Protein AF-A0A2R6F5G8-F1 (afdb_monomer_lite)

Foldseek 3Di:
DDDDDDDDDDDDDDDDADDPVVLVVVQVVQVVDPHDDDPRPGD

Secondary structure (DSSP, 8-state):
--------------PPPPPHHHHHHHHHHHHHTT--PPPSTT-

Sequence (43 aa):
MDVDISAGRVAGRTQAPPSKSYTHRAILAAGYGEGATVHSPLV

pLDDT: mean 94.45, std 5.56, range [68.75, 98.25]

Structure (mmCIF, N/CA/C/O backbone):
data_AF-A0A2R6F5G8-F1
#
_entry.id   AF-A0A2R6F5G8-F1
#
loop_
_atom_site.group_PDB
_atom_site.id
_atom_site.type_symbol
_atom_site.label_atom_id
_atom_site.label_alt_id
_atom_site.label_comp_id
_atom_site.label_asym_id
_atom_site.label_entity_id
_atom_site.label_seq_id
_atom_site.pdbx_PDB_ins_code
_atom_site.Cartn_x
_atom_site.Cartn_y
_atom_site.Cartn_z
_atom_site.occupancy
_atom_site.B_iso_or_equiv
_atom_site.auth_seq_id
_atom_site.auth_comp_id
_atom_site.auth_asym_id
_atom_site.auth_atom_id
_atom_site.pdbx_PDB_model_num
ATOM 1 N N . MET A 1 1 ? 17.393 -14.318 -6.043 1.00 78.19 1 MET A N 1
ATOM 2 C CA . MET A 1 1 ? 16.411 -14.065 -7.115 1.00 78.19 1 MET A CA 1
ATOM 3 C C . MET A 1 1 ? 17.211 -13.451 -8.228 1.00 78.19 1 MET A C 1
ATOM 5 O O . MET A 1 1 ? 17.788 -12.399 -7.987 1.00 78.19 1 MET A O 1
ATOM 9 N N . ASP A 1 2 ? 17.266 -14.125 -9.370 1.00 92.69 2 ASP A N 1
ATOM 10 C CA . ASP A 1 2 ? 18.052 -13.680 -10.516 1.00 92.69 2 ASP A CA 1
ATOM 11 C C . ASP A 1 2 ? 17.096 -13.190 -11.598 1.00 92.69 2 ASP A C 1
ATOM 13 O O . ASP A 1 2 ? 16.040 -13.785 -11.828 1.00 92.69 2 ASP A O 1
ATOM 17 N N . VAL A 1 3 ? 17.430 -12.045 -12.184 1.00 93.56 3 VAL A N 1
ATOM 18 C CA . VAL A 1 3 ? 16.621 -11.359 -13.190 1.00 93.56 3 VAL A CA 1
ATOM 19 C C . VAL A 1 3 ? 17.553 -10.934 -14.315 1.00 93.56 3 VAL A C 1
ATOM 21 O O . VAL A 1 3 ? 18.467 -10.142 -14.092 1.00 93.56 3 VAL A O 1
ATOM 24 N N . ASP A 1 4 ? 17.284 -11.433 -15.518 1.00 95.88 4 ASP A N 1
ATOM 25 C CA . ASP A 1 4 ? 17.939 -10.986 -16.744 1.00 95.88 4 ASP A CA 1
ATOM 26 C C . ASP A 1 4 ? 17.175 -9.801 -17.345 1.00 95.88 4 ASP A C 1
ATOM 28 O O . ASP A 1 4 ? 15.959 -9.859 -17.548 1.00 95.88 4 ASP A O 1
ATOM 32 N N . ILE A 1 5 ? 17.889 -8.712 -17.638 1.00 94.88 5 ILE A N 1
ATOM 33 C CA . ILE A 1 5 ? 17.319 -7.484 -18.205 1.00 94.88 5 ILE A CA 1
ATOM 34 C C . ILE A 1 5 ? 17.986 -7.189 -19.547 1.00 94.88 5 ILE A C 1
ATOM 36 O O . ILE A 1 5 ? 19.203 -7.035 -19.628 1.00 94.88 5 ILE A O 1
ATOM 40 N N . SER A 1 6 ? 17.177 -7.031 -20.595 1.00 96.44 6 SER A N 1
ATOM 41 C CA . SER A 1 6 ? 17.600 -6.527 -21.906 1.00 96.44 6 SER A CA 1
ATOM 42 C C . SER A 1 6 ? 17.029 -5.132 -22.173 1.00 96.44 6 SER A C 1
ATOM 44 O O . SER A 1 6 ? 15.96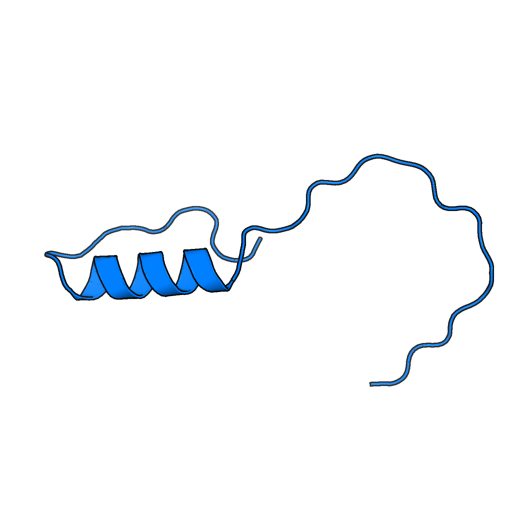2 -4.780 -21.671 1.00 96.44 6 SER A O 1
ATOM 46 N N . ALA A 1 7 ? 17.703 -4.336 -23.007 1.00 96.56 7 ALA A N 1
ATOM 47 C CA . ALA A 1 7 ? 17.223 -3.005 -23.372 1.00 96.56 7 ALA A CA 1
ATOM 48 C C . ALA A 1 7 ? 15.880 -3.060 -24.130 1.00 96.56 7 ALA A C 1
ATOM 50 O O . ALA A 1 7 ? 15.691 -3.872 -25.034 1.00 96.56 7 ALA A O 1
ATOM 51 N N . GLY A 1 8 ? 14.967 -2.148 -23.795 1.00 94.56 8 GLY A N 1
ATOM 52 C CA . GLY A 1 8 ? 13.663 -2.003 -24.442 1.00 94.56 8 GLY A CA 1
ATOM 53 C C . GLY A 1 8 ? 13.088 -0.603 -24.228 1.00 94.56 8 GLY A C 1
ATOM 54 O O . GLY A 1 8 ? 13.518 0.124 -23.3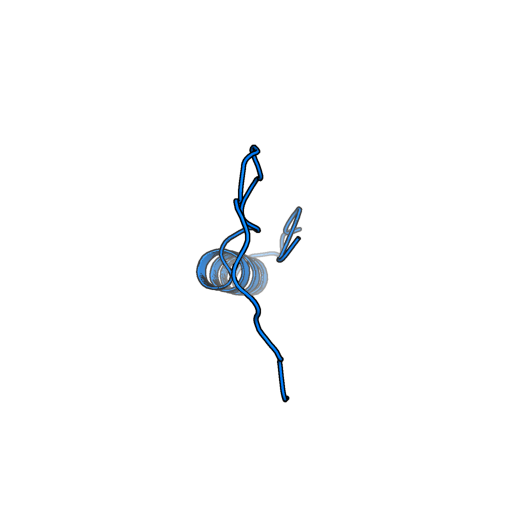32 1.00 94.56 8 GLY A O 1
ATOM 55 N N . ARG A 1 9 ? 12.122 -0.197 -25.062 1.00 96.62 9 ARG A N 1
ATOM 56 C CA . ARG A 1 9 ? 11.374 1.056 -24.855 1.00 96.62 9 ARG A CA 1
ATOM 57 C C . ARG A 1 9 ? 10.168 0.779 -23.963 1.00 96.62 9 ARG A C 1
ATOM 59 O O . ARG A 1 9 ? 9.420 -0.156 -24.229 1.00 96.62 9 ARG A O 1
ATOM 66 N N . VAL A 1 10 ? 9.961 1.613 -22.947 1.00 95.31 10 VAL A N 1
ATOM 67 C CA . VAL A 1 10 ? 8.820 1.517 -22.027 1.00 95.31 10 VAL A CA 1
ATOM 68 C C . VAL A 1 10 ? 7.912 2.724 -22.238 1.00 95.31 10 VAL A C 1
ATOM 70 O O . VAL A 1 10 ? 8.366 3.864 -22.167 1.00 95.31 10 VAL A O 1
ATOM 73 N N . ALA A 1 11 ? 6.633 2.470 -22.505 1.00 97.06 11 ALA A N 1
ATOM 74 C CA . ALA A 1 11 ? 5.597 3.487 -22.639 1.00 97.06 11 ALA A CA 1
ATOM 75 C C . ALA A 1 11 ? 4.280 2.961 -22.056 1.00 97.06 11 ALA A C 1
ATOM 77 O O . ALA A 1 11 ? 4.000 1.766 -22.128 1.00 97.06 11 ALA A O 1
ATOM 78 N N . GLY A 1 12 ? 3.472 3.850 -21.483 1.00 96.88 12 GLY A N 1
ATOM 79 C CA . GLY A 1 12 ? 2.188 3.503 -20.880 1.00 96.88 12 GLY A CA 1
ATOM 80 C C . GLY A 1 12 ? 1.926 4.281 -19.598 1.00 96.88 12 GLY A C 1
ATOM 81 O O . GLY A 1 12 ? 2.728 5.116 -19.177 1.00 96.88 12 GLY A O 1
ATOM 82 N N . ARG A 1 13 ? 0.784 3.999 -18.973 1.00 97.81 13 ARG A N 1
ATOM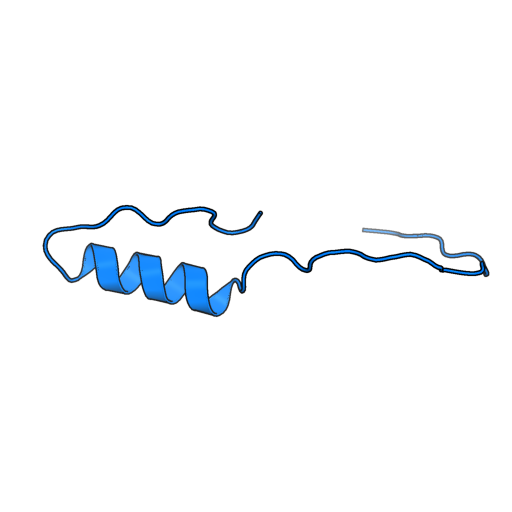 83 C CA . ARG A 1 13 ? 0.404 4.554 -17.675 1.00 97.81 13 ARG A CA 1
ATOM 84 C C . ARG A 1 13 ? 0.068 3.402 -16.742 1.00 97.81 13 ARG A C 1
ATOM 86 O O . ARG A 1 13 ? -0.653 2.490 -17.128 1.00 97.81 13 ARG A O 1
ATOM 93 N N . THR A 1 14 ? 0.583 3.463 -15.526 1.00 95.00 14 THR A N 1
ATOM 94 C CA . THR A 1 14 ? 0.281 2.497 -14.472 1.00 95.00 14 THR A CA 1
ATOM 95 C C . THR A 1 14 ? 0.044 3.231 -13.160 1.00 95.00 14 THR A C 1
ATOM 97 O O . THR A 1 14 ? 0.451 4.387 -13.008 1.00 95.00 14 THR A O 1
ATOM 100 N N . GLN A 1 15 ? -0.625 2.563 -12.230 1.00 93.75 15 GLN A N 1
ATOM 101 C CA . GLN A 1 15 ? -0.821 3.030 -10.868 1.00 93.75 15 GLN A CA 1
ATOM 102 C C . GLN A 1 15 ? 0.135 2.254 -9.963 1.00 93.75 15 GLN A C 1
ATOM 104 O O . GLN A 1 15 ? 0.182 1.028 -10.011 1.00 93.75 15 GLN A O 1
ATOM 109 N N . ALA A 1 16 ? 0.912 2.969 -9.150 1.00 92.62 16 ALA A N 1
ATOM 110 C CA . ALA A 1 16 ? 1.729 2.318 -8.136 1.00 92.62 16 ALA A CA 1
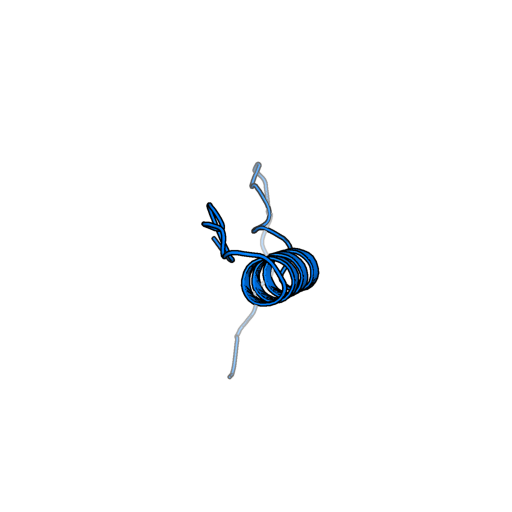ATOM 111 C C . ALA A 1 16 ? 0.825 1.709 -7.047 1.00 92.62 16 ALA A C 1
ATOM 113 O O . ALA A 1 16 ? -0.177 2.346 -6.692 1.00 92.62 16 ALA A O 1
ATOM 114 N N . PRO A 1 17 ? 1.196 0.547 -6.480 1.00 93.62 17 PRO A N 1
ATOM 115 C CA . PRO A 1 17 ? 0.497 -0.017 -5.333 1.00 93.62 17 PRO A CA 1
ATOM 116 C C . PRO A 1 17 ? 0.464 0.946 -4.130 1.00 93.62 17 PRO A C 1
ATOM 118 O O . PRO A 1 17 ? 1.360 1.791 -3.980 1.00 93.62 17 PRO A O 1
ATOM 121 N N . PRO A 1 18 ? -0.522 0.817 -3.225 1.00 94.69 18 PRO A N 1
ATOM 122 C CA . PRO A 1 18 ? -0.578 1.534 -1.964 1.00 94.69 18 PRO A 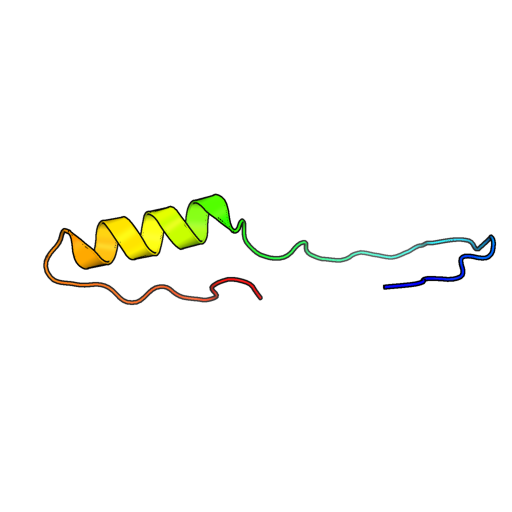CA 1
ATOM 123 C C . PRO A 1 18 ? 0.693 1.375 -1.128 1.00 94.69 18 PRO A C 1
ATOM 125 O O . PRO A 1 18 ? 1.363 0.342 -1.111 1.00 94.69 18 PRO A O 1
ATOM 128 N N . SER A 1 19 ? 1.015 2.423 -0.371 1.00 95.00 19 SER A N 1
ATOM 129 C CA . SER A 1 19 ? 2.227 2.455 0.443 1.00 95.00 19 SER A CA 1
ATOM 130 C C . SER A 1 19 ? 2.177 1.440 1.584 1.00 95.00 19 SER A C 1
ATOM 132 O O . SER A 1 19 ? 1.373 1.566 2.509 1.00 95.00 19 SER A O 1
ATOM 134 N N . LYS A 1 20 ? 3.160 0.535 1.612 1.00 95.44 20 LYS A N 1
ATOM 135 C CA . LYS A 1 20 ? 3.391 -0.401 2.722 1.00 95.44 20 LYS A CA 1
ATOM 136 C C . LYS A 1 20 ? 3.385 0.280 4.096 1.00 95.44 20 LYS A C 1
ATOM 138 O O . LYS A 1 20 ? 2.734 -0.191 5.022 1.00 95.44 20 LYS A O 1
ATOM 143 N N . SER A 1 21 ? 4.123 1.383 4.260 1.00 97.00 21 SER A N 1
ATOM 144 C CA . SER A 1 21 ? 4.253 2.055 5.564 1.00 97.00 21 SER A CA 1
ATOM 145 C C . SER A 1 21 ? 2.956 2.732 6.014 1.00 97.00 21 SER A C 1
ATOM 147 O O . SER A 1 21 ? 2.739 2.883 7.214 1.00 97.00 21 SER A O 1
ATOM 149 N N . TYR A 1 22 ? 2.095 3.159 5.086 1.00 95.94 22 TYR A N 1
ATOM 150 C CA . TYR A 1 22 ? 0.757 3.649 5.434 1.00 95.94 22 TYR A CA 1
ATOM 151 C C . TYR A 1 22 ? -0.195 2.499 5.757 1.00 95.94 22 TYR A C 1
ATOM 153 O O . TYR A 1 22 ? -0.898 2.587 6.759 1.00 95.94 22 TYR A O 1
ATOM 161 N N . THR A 1 23 ? -0.154 1.400 5.001 1.00 96.81 23 THR A N 1
ATOM 162 C CA . THR A 1 23 ? -0.932 0.194 5.311 1.00 96.81 23 THR A CA 1
ATOM 163 C C . THR A 1 23 ? -0.600 -0.353 6.700 1.00 96.81 23 THR A C 1
ATOM 165 O O . THR A 1 23 ? -1.507 -0.598 7.487 1.00 96.81 23 THR A O 1
ATOM 168 N N . HIS A 1 24 ? 0.682 -0.466 7.059 1.00 97.31 24 HIS A N 1
ATOM 169 C CA . HIS A 1 24 ? 1.078 -0.889 8.408 1.00 97.31 24 HIS A CA 1
ATOM 170 C C . HIS A 1 24 ? 0.564 0.053 9.494 1.00 97.31 24 HIS A C 1
ATOM 172 O O . HIS A 1 24 ? 0.032 -0.404 10.498 1.00 97.31 24 HIS A O 1
ATOM 178 N N . ARG A 1 25 ? 0.692 1.369 9.298 1.00 97.75 25 ARG A N 1
ATOM 179 C CA . ARG A 1 25 ? 0.184 2.339 10.276 1.00 97.75 25 ARG A CA 1
ATOM 180 C C . ARG A 1 25 ? -1.333 2.266 10.424 1.00 97.75 25 ARG A C 1
ATOM 182 O O . ARG A 1 25 ? -1.813 2.366 11.545 1.00 97.75 25 ARG A O 1
ATOM 189 N N . ALA A 1 26 ? -2.067 2.047 9.335 1.00 97.38 26 ALA A N 1
ATOM 190 C CA . ALA A 1 26 ? -3.513 1.857 9.382 1.00 97.38 26 ALA A CA 1
ATOM 191 C C . ALA A 1 26 ? -3.896 0.603 10.184 1.00 97.38 26 ALA A C 1
ATOM 193 O O . ALA A 1 26 ? -4.789 0.670 11.022 1.00 97.38 26 ALA A O 1
ATOM 194 N N . ILE A 1 27 ? -3.178 -0.509 9.988 1.00 97.00 27 ILE A N 1
ATOM 195 C CA . ILE A 1 27 ? -3.381 -1.748 10.756 1.00 97.00 27 ILE A CA 1
ATOM 196 C C . ILE A 1 27 ? -3.091 -1.526 12.246 1.00 97.00 27 ILE A C 1
ATOM 198 O O . ILE A 1 27 ? -3.888 -1.924 13.091 1.00 97.00 27 ILE A O 1
ATOM 202 N N . LEU A 1 28 ? -1.979 -0.861 12.577 1.00 98.19 28 LEU A N 1
ATOM 203 C CA . LEU A 1 28 ? -1.631 -0.564 13.970 1.00 98.19 28 LEU A CA 1
ATOM 204 C C . LEU A 1 28 ? -2.680 0.335 14.634 1.00 98.19 28 LEU A C 1
ATOM 206 O O . LEU A 1 28 ? -3.120 0.044 15.740 1.00 98.19 28 LEU A O 1
ATOM 210 N N . ALA A 1 29 ? -3.122 1.389 13.946 1.00 98.25 29 ALA A N 1
ATOM 211 C CA . ALA A 1 29 ? -4.162 2.278 14.455 1.00 98.25 29 ALA A CA 1
ATOM 212 C C . ALA A 1 29 ? -5.494 1.543 14.675 1.00 98.25 29 ALA A C 1
ATOM 214 O O . ALA A 1 29 ? -6.138 1.756 15.698 1.00 98.25 29 ALA A O 1
ATOM 215 N N . ALA A 1 30 ? -5.877 0.645 13.760 1.00 97.94 30 ALA A N 1
ATOM 216 C CA . ALA A 1 30 ? -7.073 -0.180 13.904 1.00 97.94 30 ALA A CA 1
ATOM 217 C C . ALA A 1 30 ? -7.004 -1.073 15.153 1.00 97.94 30 ALA A C 1
ATOM 219 O O . ALA A 1 30 ? -7.980 -1.156 15.890 1.00 97.94 30 ALA A O 1
ATOM 220 N N . GLY A 1 31 ? -5.850 -1.697 15.414 1.00 97.62 31 GLY A N 1
ATOM 221 C CA . GLY A 1 31 ? -5.647 -2.549 16.589 1.00 97.62 31 GLY A CA 1
ATOM 222 C C . GLY A 1 31 ? -5.551 -1.799 17.922 1.00 97.62 31 GLY A C 1
ATOM 223 O O . GLY A 1 31 ? -5.787 -2.403 18.962 1.00 97.62 31 GLY A O 1
ATOM 224 N N . TYR A 1 32 ? -5.205 -0.507 17.911 1.00 98.00 32 TYR A N 1
ATOM 225 C CA . TYR A 1 32 ? -5.179 0.328 19.121 1.00 98.00 32 TYR A CA 1
ATOM 226 C C . TYR A 1 32 ? -6.523 0.978 19.462 1.00 98.00 32 TYR A C 1
ATOM 228 O O . TYR A 1 32 ? -6.687 1.457 20.582 1.00 98.00 32 TYR A O 1
ATOM 236 N N . GLY A 1 33 ? -7.458 1.032 18.514 1.00 95.69 33 GLY A N 1
ATOM 237 C CA . GLY A 1 33 ? -8.833 1.462 18.758 1.00 95.69 33 GLY A CA 1
ATOM 238 C C . GLY A 1 33 ? -9.779 0.280 18.973 1.00 95.69 33 GLY A C 1
ATOM 239 O O . GLY A 1 33 ? -9.357 -0.842 19.227 1.00 95.69 33 GLY A O 1
ATOM 240 N N . GLU A 1 34 ? -11.072 0.515 18.764 1.00 97.00 34 GLU A N 1
ATOM 241 C CA . GLU A 1 34 ? -12.129 -0.513 18.815 1.00 97.00 34 GLU A CA 1
ATOM 242 C C . GLU A 1 34 ? -12.117 -1.477 17.602 1.00 97.00 34 GLU A C 1
ATOM 244 O O . GLU A 1 34 ? -13.074 -2.214 17.365 1.00 97.00 34 GLU A O 1
ATOM 249 N N . GLY A 1 35 ? -11.050 -1.472 16.796 1.00 96.50 35 GLY A N 1
ATOM 250 C CA . GLY A 1 35 ? -10.985 -2.165 15.511 1.00 96.50 35 GLY A CA 1
ATOM 251 C C . GLY A 1 35 ? -11.441 -1.306 14.324 1.00 96.50 35 GLY A C 1
ATOM 252 O O . GLY A 1 35 ? -12.235 -0.375 14.449 1.00 96.50 35 GLY A O 1
ATOM 253 N N . ALA A 1 36 ? -10.923 -1.624 13.134 1.00 97.50 36 ALA A N 1
ATOM 254 C CA . ALA A 1 36 ? -11.354 -1.043 11.861 1.00 97.50 36 ALA A CA 1
ATOM 255 C C . ALA A 1 36 ? -11.027 -1.981 10.686 1.00 97.50 36 ALA A C 1
ATOM 257 O O . ALA A 1 36 ? -10.128 -2.818 10.776 1.00 97.50 36 ALA A O 1
ATOM 258 N N . THR A 1 37 ? -11.720 -1.805 9.558 1.00 97.06 37 THR A N 1
ATOM 259 C CA . THR A 1 37 ? -11.393 -2.494 8.298 1.00 97.06 37 THR A CA 1
ATOM 260 C C . THR A 1 37 ? -10.470 -1.624 7.446 1.00 97.06 37 THR A C 1
ATOM 262 O O . THR A 1 37 ? -10.778 -0.465 7.177 1.00 97.06 37 THR A O 1
ATOM 265 N N . VAL A 1 38 ? -9.342 -2.181 6.993 1.00 95.19 38 VAL A N 1
ATOM 266 C CA . VAL A 1 38 ? -8.418 -1.513 6.061 1.00 95.19 38 VAL A CA 1
ATOM 267 C C . VAL A 1 38 ? -8.713 -1.986 4.640 1.00 95.19 38 VAL A C 1
ATOM 269 O O . VAL A 1 38 ? -8.555 -3.165 4.329 1.00 95.19 38 VAL A O 1
ATOM 272 N N . HIS A 1 39 ? -9.128 -1.067 3.770 1.00 94.44 39 HIS A N 1
ATOM 273 C CA . HIS A 1 39 ? -9.443 -1.370 2.374 1.00 94.44 39 HIS A CA 1
ATOM 274 C C . HIS A 1 39 ? -8.213 -1.246 1.472 1.00 94.44 39 HIS A C 1
ATOM 276 O O . HIS A 1 39 ? -7.373 -0.368 1.666 1.00 94.44 39 HIS A O 1
ATOM 282 N N . SER A 1 40 ? -8.132 -2.132 0.477 1.00 91.75 40 SER A N 1
ATOM 283 C CA . SER A 1 40 ? -7.065 -2.171 -0.532 1.00 91.75 40 SER A CA 1
ATOM 284 C C . SER A 1 40 ? -5.632 -2.131 0.037 1.00 91.75 40 SER A C 1
ATOM 286 O O . SER A 1 40 ? -4.821 -1.316 -0.407 1.00 91.75 40 SER A O 1
ATOM 288 N N . PRO A 1 41 ? -5.272 -2.969 1.030 1.00 91.38 41 PRO A N 1
ATOM 289 C CA . PRO A 1 41 ? -3.891 -3.047 1.487 1.00 91.38 41 PRO A CA 1
ATOM 290 C C . PRO A 1 41 ? -3.015 -3.751 0.438 1.00 91.38 41 PRO A C 1
ATOM 292 O O . PRO A 1 41 ? -3.355 -4.837 -0.013 1.00 91.38 41 PRO A O 1
ATOM 295 N N . LEU A 1 42 ? -1.855 -3.168 0.113 1.00 80.38 42 LEU A N 1
ATOM 296 C CA . LEU A 1 42 ? -0.780 -3.814 -0.667 1.00 80.38 42 LEU A CA 1
ATOM 297 C C . LEU A 1 42 ? -1.148 -4.324 -2.083 1.00 80.38 42 LE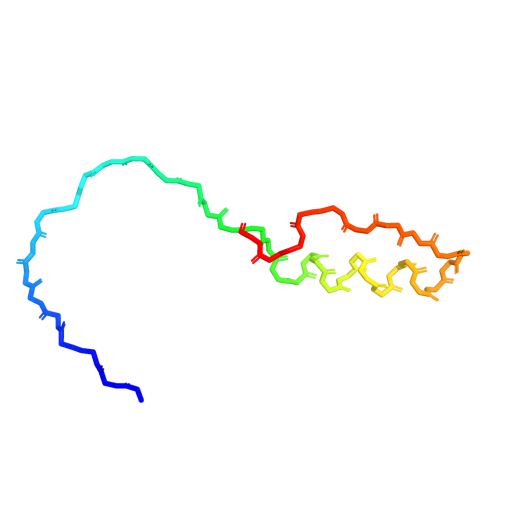U A C 1
ATOM 299 O O . LEU A 1 42 ? -0.469 -5.221 -2.577 1.00 80.38 42 LEU A O 1
ATOM 303 N N . VAL A 1 43 ? -2.177 -3.765 -2.730 1.00 68.75 43 VAL A N 1
ATOM 304 C CA . VAL A 1 43 ? -2.594 -4.113 -4.110 1.00 68.75 43 VAL A CA 1
ATOM 305 C C . VAL A 1 43 ? -1.998 -3.203 -5.170 1.00 68.75 43 VAL A C 1
ATOM 307 O O . VAL A 1 43 ? -2.350 -2.009 -5.169 1.00 68.75 43 VAL A O 1
#

Radius of gyration: 17.06 Å; chains: 1; bounding box: 30×19×44 Å